Protein AF-A0A354CLE4-F1 (afdb_monomer)

pLDDT: mean 70.64, std 15.59, range [26.8, 90.88]

Solvent-accessible surface area (backbone atoms only — not comparable to full-atom values): 9606 Å² total; per-residue (Å²): 137,81,87,75,82,84,72,70,72,76,79,82,43,63,98,81,67,68,59,44,63,64,36,46,49,26,48,51,53,32,53,55,48,54,56,45,62,81,52,69,60,93,80,69,61,69,66,63,52,53,52,50,47,52,50,32,51,53,50,28,53,53,30,50,62,73,31,68,32,40,37,62,39,43,50,47,79,62,91,90,46,77,45,78,41,56,87,70,55,64,78,79,60,64,47,80,43,100,82,73,52,77,32,25,56,48,63,31,27,44,40,69,66,68,40,37,74,78,45,71,92,51,69,85,38,14,70,28,46,42,67,54,46,51,50,47,30,59,75,70,68,33,49,18,34,31,41,38,46,97,88,45,77,44,80,46,44,40,74,56,60,77,69,107

Foldseek 3Di:
DDDDPDDDPPVQDDPPDDLLVQLLVLVVLLVVLVVVVVVPPPPDDPVVSVVSNVVSVVSNVVSQQAAKKFFCWFWDDDPPDIDTGNPVQPQVPFDADPVRDTARATEIESDVVVVCVVPPPRGPRGIDHLVRQLVVCVVSVGQFYWYDRPNDTDTDGSVRSVVD

Sequence (164 aa):
LFLHELYPYDKFMKEDYVTNPALSQAMVALFQETRKTSKVEAGAPEEAFTRMLKKREEEFVTALKNAEFMVPCVKTENGEEIEISFQYLDVTEQIGSDNGEKVIAIPVFTDGFEMNKCYPGKTEDMLCTFDELVATVVELGASGIIINALGISHYMSVKTLEAL

Mean predicted aligned error: 10.77 Å

Nearest PDB structures (foldseek):
  5l89-assembly3_c  TM=7.021E-01  e=2.453E+00  Rhodospirillum rubrum
  5l8b-assembly1_E  TM=6.940E-01  e=2.453E+00  Rhodospirillum rubrum
  5l8f-assembly1_A  TM=6.714E-01  e=3.822E+00  Rhodospirillum rubrum ATCC 11170
  8q3i-assembly1_H  TM=3.418E-01  e=5.357E-01  Mycolicibacterium smegmatis MC2 155
  8r6p-assembly1_H  TM=3.342E-01  e=7.355E-01  Mycolicibacterium smegmatis MC2 155

Secondary structure (DSSP, 8-state):
--------GGGSS-TT----HHHHHHHHHHHHHHHHHTT--TTS-HHHHHHHHHHHHHHHHHHHHT-EEE-SSEEEEETTEEEEE-TT--TT-PEEPTTS-EE-EEEEESSHHHHHHHSTT--GGGEEEHHHHHHHHHHTT-SEEEEEETTEEEEEEHHHHHT-

Structure (mmCIF, N/CA/C/O backbone):
data_AF-A0A354CLE4-F1
#
_entry.id   AF-A0A354CLE4-F1
#
loop_
_atom_site.group_PDB
_atom_site.id
_atom_site.type_symbol
_atom_site.label_atom_id
_atom_site.label_alt_id
_atom_site.label_comp_id
_atom_site.label_asym_id
_atom_site.label_entity_id
_atom_site.label_seq_id
_atom_site.pdbx_PDB_ins_code
_atom_site.Cartn_x
_atom_site.Cartn_y
_atom_site.Cartn_z
_atom_site.occupancy
_atom_site.B_iso_or_equiv
_atom_site.auth_seq_id
_atom_site.auth_comp_id
_atom_site.auth_asym_id
_atom_site.auth_atom_id
_atom_site.pdbx_PDB_model_num
ATOM 1 N N . LEU A 1 1 ? -11.667 -36.029 10.022 1.00 34.12 1 LEU A N 1
ATOM 2 C CA . LEU A 1 1 ? -11.580 -35.038 11.119 1.00 34.12 1 LEU A CA 1
ATOM 3 C C . LEU A 1 1 ? -10.301 -34.253 10.866 1.00 34.12 1 LEU A C 1
ATOM 5 O O . LEU A 1 1 ? -9.244 -34.841 10.992 1.00 34.12 1 LEU A O 1
ATOM 9 N N . PHE A 1 2 ? -10.299 -33.039 10.332 1.00 26.80 2 PHE A N 1
ATOM 10 C CA . PHE A 1 2 ? -11.210 -31.924 10.563 1.00 26.80 2 PHE A CA 1
ATOM 11 C C . PHE A 1 2 ? -11.984 -31.526 9.305 1.00 26.80 2 PHE A C 1
ATOM 13 O O . PHE A 1 2 ? -11.419 -31.417 8.221 1.00 26.80 2 PHE A O 1
ATOM 20 N N . LEU A 1 3 ? -13.292 -31.343 9.482 1.00 34.88 3 LEU A N 1
ATOM 21 C CA . LEU A 1 3 ? -14.116 -30.570 8.570 1.00 34.88 3 LEU A CA 1
ATOM 22 C C . LEU A 1 3 ? -13.577 -29.138 8.537 1.00 34.88 3 LEU A C 1
ATOM 24 O O . LEU A 1 3 ? -13.414 -28.539 9.594 1.00 34.88 3 LEU A O 1
ATOM 28 N N . HIS A 1 4 ? -13.396 -28.582 7.349 1.00 30.88 4 HIS A N 1
ATOM 29 C CA . HIS A 1 4 ? -13.782 -27.200 7.115 1.00 30.88 4 HIS A CA 1
ATOM 30 C C . HIS A 1 4 ? -14.652 -27.217 5.866 1.00 30.88 4 HIS A C 1
ATOM 32 O O . HIS A 1 4 ? -14.204 -27.577 4.778 1.00 30.88 4 HIS A O 1
ATOM 38 N N . GLU A 1 5 ? -15.935 -26.941 6.067 1.00 33.03 5 GLU A N 1
ATOM 39 C CA . GLU A 1 5 ? -16.870 -26.665 4.988 1.00 33.03 5 GLU A CA 1
ATOM 40 C C . GLU A 1 5 ? -16.299 -25.514 4.155 1.00 33.03 5 GLU A C 1
ATOM 42 O O . GLU A 1 5 ? -15.971 -24.450 4.681 1.00 33.03 5 GLU A O 1
ATOM 47 N N . LEU A 1 6 ? -16.129 -25.753 2.855 1.00 29.72 6 LEU A N 1
ATOM 48 C CA . LEU A 1 6 ? -15.839 -24.695 1.900 1.00 29.72 6 LEU A CA 1
ATOM 49 C C . LEU A 1 6 ? -17.127 -23.898 1.723 1.00 29.72 6 LEU A C 1
ATOM 51 O O . LEU A 1 6 ? -18.072 -24.362 1.085 1.00 29.72 6 LEU A O 1
ATOM 55 N N . TYR A 1 7 ? -17.168 -22.719 2.334 1.00 31.92 7 TYR A N 1
ATOM 56 C CA . TYR A 1 7 ? -18.225 -21.757 2.080 1.00 31.92 7 TYR A CA 1
ATOM 57 C C . TYR A 1 7 ? -17.944 -21.058 0.744 1.00 31.92 7 TYR A C 1
ATOM 59 O O . TYR A 1 7 ? -16.808 -20.638 0.511 1.00 31.92 7 TYR A O 1
ATOM 67 N N . PRO A 1 8 ? -18.947 -20.942 -0.140 1.00 34.56 8 PRO A N 1
ATOM 68 C CA . PRO A 1 8 ? -18.837 -20.130 -1.343 1.00 34.56 8 PRO A CA 1
ATOM 69 C C . PRO A 1 8 ? -18.494 -18.674 -0.966 1.00 34.56 8 PRO A C 1
ATOM 71 O O . PRO A 1 8 ? -19.112 -18.100 -0.063 1.00 34.56 8 PRO A O 1
ATOM 74 N N . TYR A 1 9 ? -17.462 -18.116 -1.612 1.00 40.94 9 TYR A N 1
ATOM 75 C CA . TYR A 1 9 ? -16.884 -16.777 -1.374 1.00 40.94 9 TYR A CA 1
ATOM 76 C C . TYR A 1 9 ? -17.914 -15.630 -1.485 1.00 40.94 9 TYR A C 1
ATOM 78 O O . TYR A 1 9 ? -17.739 -14.560 -0.911 1.00 40.94 9 TYR A O 1
ATOM 86 N N . ASP A 1 10 ? -19.008 -15.897 -2.184 1.00 41.16 10 ASP A N 1
ATOM 87 C CA . ASP A 1 10 ? -20.173 -15.074 -2.512 1.00 41.16 10 ASP A CA 1
ATOM 88 C C . ASP A 1 10 ? -21.084 -14.716 -1.321 1.00 41.16 10 ASP A C 1
ATOM 90 O O . ASP A 1 10 ? -22.015 -13.931 -1.479 1.00 41.16 10 ASP A O 1
ATOM 94 N N . LYS A 1 11 ? -20.830 -15.240 -0.112 1.00 37.81 11 LYS A N 1
ATOM 95 C CA . LYS A 1 11 ? -21.596 -14.868 1.099 1.00 37.81 11 LYS A CA 1
ATOM 96 C C . LYS A 1 11 ? -20.971 -13.766 1.959 1.00 37.81 11 LYS A C 1
ATOM 98 O O . LYS A 1 11 ? -21.646 -13.284 2.862 1.00 37.81 11 LYS A O 1
ATOM 103 N N . PHE A 1 12 ? -19.711 -13.407 1.711 1.00 39.66 12 PHE A N 1
ATOM 104 C CA . PHE A 1 12 ? -18.932 -12.472 2.544 1.00 39.66 12 PHE A CA 1
ATOM 105 C C . PHE A 1 12 ? -18.449 -11.232 1.785 1.00 39.66 12 PHE A C 1
ATOM 107 O O . PHE A 1 12 ? -17.716 -10.419 2.333 1.00 39.66 12 PHE A O 1
ATOM 114 N N . MET A 1 13 ? -18.808 -11.119 0.509 1.00 40.09 13 MET A N 1
ATOM 115 C CA . MET A 1 13 ? -18.433 -10.017 -0.364 1.00 40.09 13 MET A CA 1
ATOM 116 C C . MET A 1 13 ? -19.700 -9.561 -1.082 1.00 40.09 13 MET A C 1
ATOM 118 O O . MET A 1 13 ? -20.460 -10.398 -1.573 1.00 40.09 13 MET A O 1
ATOM 122 N N . LYS A 1 14 ? -19.942 -8.249 -1.157 1.00 45.12 14 LYS A N 1
ATOM 123 C CA . LYS A 1 14 ? -20.908 -7.714 -2.130 1.00 45.12 14 LYS A CA 1
ATOM 124 C C . LYS A 1 14 ? -20.428 -8.106 -3.533 1.00 45.12 14 LYS A C 1
ATOM 126 O O . LYS A 1 14 ? -19.221 -8.177 -3.753 1.00 45.12 14 LYS A O 1
ATOM 131 N N . GLU A 1 15 ? -21.352 -8.352 -4.466 1.00 38.91 15 GLU A N 1
ATOM 132 C CA . GLU A 1 15 ? -21.056 -8.807 -5.845 1.00 38.91 15 GLU A CA 1
ATOM 133 C C . GLU A 1 15 ? -20.062 -7.899 -6.601 1.00 38.91 15 GLU A C 1
ATOM 135 O O . GLU A 1 15 ? -19.454 -8.320 -7.584 1.00 38.91 15 GLU A O 1
ATOM 140 N N . ASP A 1 16 ? -19.844 -6.688 -6.095 1.00 43.78 16 ASP A N 1
ATOM 141 C CA . ASP A 1 16 ? -19.000 -5.655 -6.684 1.00 43.78 16 ASP A CA 1
ATOM 142 C C . ASP A 1 16 ? -17.563 -5.659 -6.123 1.00 43.78 16 ASP A C 1
ATOM 144 O O . ASP A 1 16 ? -16.690 -4.982 -6.667 1.00 43.78 16 ASP A O 1
ATOM 148 N N . TYR A 1 17 ? -17.294 -6.398 -5.036 1.00 42.03 17 TYR A N 1
ATOM 149 C CA . TYR A 1 17 ? -16.005 -6.347 -4.347 1.00 42.03 17 TYR A CA 1
ATOM 150 C C . TYR A 1 17 ? -15.010 -7.332 -4.959 1.00 42.03 17 TYR A C 1
ATOM 152 O O . TYR A 1 17 ? -14.933 -8.518 -4.623 1.00 42.03 17 TYR A O 1
ATOM 160 N N . VAL A 1 18 ? -14.231 -6.807 -5.895 1.00 47.75 18 VAL A N 1
ATOM 161 C CA . VAL A 1 18 ? -13.075 -7.483 -6.465 1.00 47.75 18 VAL A CA 1
ATOM 162 C C . VAL A 1 18 ? -11.918 -7.276 -5.478 1.00 47.75 18 VAL A C 1
ATOM 164 O O . VAL A 1 18 ? -11.699 -6.169 -4.991 1.00 47.75 18 VAL A O 1
ATOM 167 N N . THR A 1 19 ? -11.092 -8.302 -5.239 1.00 53.59 19 THR A N 1
ATOM 168 C CA . THR A 1 19 ? -9.671 -8.051 -4.904 1.00 53.59 19 THR A CA 1
ATOM 169 C C . THR A 1 19 ? -9.116 -7.026 -5.904 1.00 53.59 19 THR A C 1
ATOM 171 O O . THR A 1 19 ? -9.741 -6.829 -6.934 1.00 53.59 19 THR A O 1
ATOM 174 N N . ASN A 1 20 ? -7.997 -6.329 -5.699 1.00 65.75 20 ASN A N 1
ATOM 175 C CA . ASN A 1 20 ? -7.520 -5.437 -6.772 1.00 65.75 20 ASN A CA 1
ATOM 176 C C . ASN A 1 20 ? -6.539 -6.172 -7.712 1.00 65.75 20 ASN A C 1
ATOM 178 O O . ASN A 1 20 ? -5.327 -5.959 -7.597 1.00 65.75 20 ASN A O 1
ATOM 182 N N . PRO A 1 21 ? -6.992 -7.035 -8.661 1.00 68.12 21 PRO A N 1
ATOM 183 C CA . PRO A 1 21 ? -6.089 -7.759 -9.536 1.00 68.12 21 PRO A CA 1
ATOM 184 C C . PRO A 1 21 ? -5.331 -6.794 -10.437 1.00 68.12 21 PRO A C 1
ATOM 186 O O . PRO A 1 21 ? -4.234 -7.137 -10.860 1.00 68.12 21 PRO A O 1
ATOM 189 N N . ALA A 1 22 ? -5.867 -5.600 -10.713 1.00 73.25 22 ALA A N 1
ATOM 190 C CA . ALA A 1 22 ? -5.175 -4.591 -11.500 1.00 73.25 22 ALA A CA 1
ATOM 191 C C . ALA A 1 22 ? -3.931 -4.075 -10.760 1.00 73.25 22 ALA A C 1
ATOM 193 O O . ALA A 1 22 ? -2.846 -4.070 -11.339 1.00 73.25 22 ALA A O 1
ATOM 194 N N . LEU A 1 23 ? -4.049 -3.732 -9.472 1.00 79.81 23 LEU A N 1
ATOM 195 C CA . LEU A 1 23 ? -2.914 -3.324 -8.641 1.00 79.81 23 LEU A CA 1
ATOM 196 C C . LEU A 1 23 ? -1.9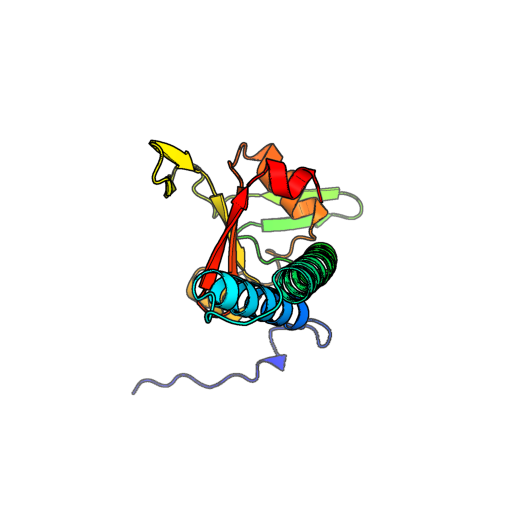15 -4.467 -8.457 1.00 79.81 23 LEU A C 1
ATOM 198 O O . LEU A 1 23 ? -0.721 -4.270 -8.684 1.00 79.81 23 LEU A O 1
ATOM 202 N N . SER A 1 24 ? -2.381 -5.676 -8.128 1.00 75.94 24 SER A N 1
ATOM 203 C CA . SER A 1 24 ? -1.485 -6.831 -7.989 1.00 75.94 24 SER A CA 1
ATOM 204 C C . SER A 1 24 ? -0.738 -7.129 -9.295 1.00 75.94 24 SER A C 1
ATOM 206 O O . SER A 1 24 ? 0.470 -7.366 -9.278 1.00 75.94 24 SER A O 1
ATOM 208 N N . GLN A 1 25 ? -1.417 -7.076 -10.447 1.00 81.25 25 GLN A N 1
ATOM 209 C CA . GLN A 1 25 ? -0.787 -7.268 -11.757 1.00 81.25 25 GLN A CA 1
ATOM 210 C C . GLN A 1 25 ? 0.210 -6.156 -12.081 1.00 81.25 25 GLN A C 1
ATOM 212 O O . GLN A 1 25 ? 1.300 -6.457 -12.570 1.00 81.25 25 GLN A O 1
ATOM 217 N N . ALA A 1 26 ? -0.121 -4.896 -11.791 1.00 85.12 26 ALA A N 1
ATOM 218 C CA . ALA A 1 26 ? 0.774 -3.768 -12.027 1.00 85.12 26 ALA A CA 1
ATOM 219 C C . ALA A 1 26 ? 2.037 -3.852 -11.153 1.00 85.12 26 ALA A C 1
ATOM 221 O O . ALA A 1 26 ? 3.143 -3.663 -11.660 1.00 85.12 26 ALA A O 1
ATOM 222 N N . MET A 1 27 ? 1.902 -4.245 -9.880 1.00 82.25 27 MET A N 1
ATOM 223 C CA . MET A 1 27 ? 3.034 -4.517 -8.984 1.00 82.25 27 MET A CA 1
ATOM 224 C C . MET A 1 27 ? 3.925 -5.639 -9.514 1.00 82.25 27 MET A C 1
ATOM 226 O O . MET A 1 27 ? 5.142 -5.480 -9.613 1.00 82.25 27 MET A O 1
ATOM 230 N N . VAL A 1 28 ? 3.331 -6.775 -9.895 1.00 82.06 28 VAL A N 1
ATOM 231 C CA . VAL A 1 28 ? 4.081 -7.909 -10.451 1.00 82.06 28 VAL A CA 1
ATOM 232 C C . VAL A 1 28 ? 4.800 -7.503 -11.737 1.00 82.06 28 VAL A C 1
ATOM 234 O O . VAL A 1 28 ? 5.973 -7.839 -11.902 1.00 82.06 28 VAL A O 1
ATOM 237 N N . ALA A 1 29 ? 4.140 -6.758 -12.627 1.00 84.88 29 ALA A N 1
ATOM 238 C CA . ALA A 1 29 ? 4.729 -6.282 -13.874 1.00 84.88 29 ALA A CA 1
ATOM 239 C C . ALA A 1 29 ? 5.912 -5.335 -13.625 1.00 84.88 29 ALA A C 1
ATOM 241 O O . ALA A 1 29 ? 6.964 -5.509 -14.242 1.00 84.88 29 ALA A O 1
ATOM 242 N N . LEU A 1 30 ? 5.769 -4.387 -12.693 1.00 85.00 30 LEU A N 1
ATOM 243 C CA . LEU A 1 30 ? 6.842 -3.483 -12.292 1.00 85.00 30 LEU A CA 1
ATOM 244 C C . LEU A 1 30 ? 8.033 -4.264 -11.725 1.00 85.00 30 LEU A C 1
ATOM 246 O O . LEU A 1 30 ? 9.145 -4.126 -12.225 1.00 85.00 30 LEU A O 1
ATOM 250 N N . PHE A 1 31 ? 7.809 -5.163 -10.761 1.00 82.56 31 PHE A N 1
ATOM 251 C CA . PHE A 1 31 ? 8.891 -5.940 -10.145 1.00 82.56 31 PHE A CA 1
ATOM 252 C C . PHE A 1 31 ? 9.590 -6.878 -11.125 1.00 82.56 31 PHE A C 1
ATOM 254 O O . PHE A 1 31 ? 10.807 -7.059 -11.047 1.00 82.56 31 PHE A O 1
ATOM 261 N N . GLN A 1 32 ? 8.849 -7.488 -12.050 1.00 82.25 32 GLN A N 1
ATOM 262 C CA . GLN A 1 32 ? 9.446 -8.283 -13.118 1.00 82.25 32 GLN A CA 1
ATOM 263 C C . GLN A 1 32 ? 10.336 -7.425 -14.017 1.00 82.25 32 GLN A C 1
ATOM 265 O O . GLN A 1 32 ? 11.427 -7.871 -14.368 1.00 82.25 32 GLN A O 1
ATOM 270 N N . GLU A 1 33 ? 9.912 -6.208 -14.361 1.00 82.25 33 GLU A N 1
ATOM 271 C CA . GLU A 1 33 ? 10.703 -5.300 -15.189 1.00 82.25 33 GLU A CA 1
ATOM 272 C C . GLU A 1 33 ? 11.948 -4.792 -14.445 1.00 82.25 33 GLU A C 1
ATOM 274 O O . GLU A 1 33 ? 13.050 -4.885 -14.979 1.00 82.25 33 GLU A O 1
ATOM 279 N N . THR A 1 34 ? 11.835 -4.399 -13.172 1.00 78.25 34 THR A N 1
ATOM 280 C CA . THR A 1 34 ? 12.986 -4.011 -12.331 1.00 78.25 34 THR A CA 1
ATOM 281 C C . THR A 1 34 ? 14.006 -5.148 -12.171 1.00 78.25 34 THR A C 1
ATOM 283 O O . THR A 1 34 ? 15.218 -4.930 -12.177 1.00 78.25 34 THR A O 1
ATOM 286 N N . ARG A 1 35 ? 13.547 -6.404 -12.068 1.00 74.50 35 ARG A N 1
ATOM 287 C CA . ARG A 1 35 ? 14.438 -7.581 -12.012 1.00 74.50 35 ARG A CA 1
ATOM 288 C C . ARG A 1 35 ? 15.185 -7.833 -13.322 1.00 74.50 35 ARG A C 1
ATOM 290 O O . ARG A 1 35 ? 16.240 -8.463 -13.295 1.00 74.50 35 ARG A O 1
ATOM 297 N N . LYS A 1 36 ? 14.663 -7.370 -14.460 1.00 73.69 36 LYS A N 1
ATOM 298 C CA . LYS A 1 36 ? 15.410 -7.383 -15.724 1.00 73.69 36 LYS A CA 1
ATOM 299 C C . LYS A 1 36 ? 16.499 -6.308 -15.721 1.00 73.69 36 LYS A C 1
ATOM 301 O O . LYS A 1 36 ? 17.568 -6.565 -16.254 1.00 73.69 36 LYS A O 1
ATOM 306 N N . THR A 1 37 ? 16.298 -5.168 -15.048 1.00 57.50 37 THR A N 1
ATOM 307 C CA . THR A 1 37 ? 17.348 -4.141 -14.869 1.00 57.50 37 THR A CA 1
ATOM 308 C C . THR A 1 37 ? 18.542 -4.665 -14.085 1.00 57.50 37 THR A C 1
ATOM 310 O O . THR A 1 37 ? 19.680 -4.398 -14.446 1.00 57.50 37 THR A O 1
ATOM 313 N N . SER A 1 38 ? 18.306 -5.426 -13.010 1.00 54.25 38 SER A N 1
ATOM 314 C CA . SER A 1 38 ? 19.395 -5.990 -12.196 1.00 54.25 38 SER A CA 1
ATOM 315 C C . SER A 1 38 ? 20.152 -7.120 -12.902 1.00 54.25 38 SER A C 1
ATOM 317 O O . SER A 1 38 ? 21.247 -7.493 -12.482 1.00 54.25 38 SER A O 1
ATOM 319 N N . LYS A 1 39 ? 19.593 -7.628 -14.005 1.00 53.94 39 LYS A N 1
ATOM 320 C CA . LYS A 1 39 ? 20.212 -8.559 -14.943 1.00 53.94 39 LYS A CA 1
ATOM 321 C C . LYS A 1 39 ? 20.332 -7.899 -16.311 1.00 53.94 39 LYS A C 1
ATOM 323 O O . LYS A 1 39 ? 19.734 -8.403 -17.257 1.00 53.94 39 LYS A O 1
ATOM 328 N N . VAL A 1 40 ? 21.069 -6.790 -16.426 1.00 54.88 40 VAL A N 1
ATOM 329 C CA . VAL A 1 40 ? 21.435 -6.260 -17.749 1.00 54.88 40 VAL A CA 1
ATOM 330 C C . VAL A 1 40 ? 22.110 -7.389 -18.530 1.00 54.88 40 VAL A C 1
ATOM 332 O O . VAL A 1 40 ? 23.295 -7.675 -18.365 1.00 54.88 40 VAL A O 1
ATOM 335 N N . GLU A 1 41 ? 21.324 -8.081 -19.350 1.00 53.22 41 GLU A N 1
ATOM 336 C CA . GLU A 1 41 ? 21.815 -8.937 -20.406 1.00 53.22 41 GLU A CA 1
ATOM 337 C C . GLU A 1 41 ? 22.562 -7.993 -21.334 1.00 53.22 41 GLU A C 1
ATOM 339 O O . GLU A 1 41 ? 21.982 -7.056 -21.889 1.00 53.22 41 GLU A O 1
ATOM 344 N N . ALA A 1 42 ? 23.877 -8.179 -21.402 1.00 48.91 42 ALA A N 1
ATOM 345 C CA . ALA A 1 42 ? 24.780 -7.388 -22.215 1.00 48.91 42 ALA A CA 1
ATOM 346 C C . ALA A 1 42 ? 24.274 -7.347 -23.672 1.00 48.91 42 ALA A C 1
ATOM 348 O O . ALA A 1 42 ? 24.541 -8.265 -24.443 1.00 48.91 42 ALA A O 1
ATOM 349 N N . GLY A 1 43 ? 23.505 -6.314 -24.043 1.00 56.38 43 GLY A N 1
ATOM 350 C CA . GLY A 1 43 ? 22.988 -6.153 -25.406 1.00 56.38 43 GLY A CA 1
ATOM 351 C C . GLY A 1 43 ? 21.618 -5.487 -25.587 1.00 56.38 43 GLY A C 1
ATOM 352 O O . GLY A 1 43 ? 21.300 -5.137 -26.722 1.00 56.38 43 GLY A O 1
ATOM 353 N N . ALA A 1 44 ? 20.801 -5.276 -24.547 1.00 57.34 44 ALA A N 1
ATOM 354 C CA . ALA A 1 44 ? 19.540 -4.536 -24.705 1.00 57.34 44 ALA A CA 1
ATOM 355 C C . ALA A 1 44 ? 19.780 -3.007 -24.786 1.00 57.34 44 ALA A C 1
ATOM 357 O O . ALA A 1 44 ? 20.577 -2.491 -24.001 1.00 57.34 44 ALA A O 1
ATOM 358 N N . PRO A 1 45 ? 19.101 -2.252 -25.680 1.00 64.06 45 PRO A N 1
ATOM 359 C CA . PRO A 1 45 ? 19.215 -0.794 -25.716 1.00 64.06 45 PRO A CA 1
ATOM 360 C C . PRO A 1 45 ? 18.688 -0.181 -24.413 1.00 64.06 45 PRO A C 1
ATOM 362 O O . PRO A 1 45 ? 17.496 -0.282 -24.111 1.00 64.06 45 PRO A O 1
ATOM 365 N N . GLU A 1 46 ? 19.573 0.471 -23.661 1.00 66.12 46 GLU A N 1
ATOM 366 C CA . GLU A 1 46 ? 19.312 1.100 -22.356 1.00 66.12 46 GLU A CA 1
ATOM 367 C C . GLU A 1 46 ? 18.077 2.027 -22.373 1.00 66.12 46 GLU A C 1
ATOM 369 O O . GLU A 1 46 ? 17.281 2.058 -21.431 1.00 66.12 46 GLU A O 1
ATOM 374 N N . GLU A 1 47 ? 17.839 2.704 -23.499 1.00 69.75 47 GLU A N 1
ATOM 375 C CA . GLU A 1 47 ? 16.690 3.592 -23.715 1.00 69.75 47 GLU A CA 1
ATOM 376 C C . GLU A 1 47 ? 15.344 2.853 -23.795 1.00 69.75 47 GLU A C 1
ATOM 378 O O . GLU A 1 47 ? 14.340 3.316 -23.248 1.00 69.75 47 GLU A O 1
ATOM 383 N N . ALA A 1 48 ? 15.299 1.693 -24.460 1.00 68.88 48 ALA A N 1
ATOM 384 C CA . ALA A 1 48 ? 14.071 0.908 -24.597 1.00 68.88 48 ALA A CA 1
ATOM 385 C C . ALA A 1 48 ? 13.651 0.306 -23.251 1.00 68.88 48 ALA A C 1
ATOM 387 O O . ALA A 1 48 ? 12.462 0.274 -22.924 1.00 68.88 48 ALA A O 1
ATOM 388 N N . PHE A 1 49 ? 14.640 -0.111 -22.459 1.00 68.00 49 PHE A N 1
ATOM 389 C CA . PHE A 1 49 ? 14.442 -0.616 -21.110 1.00 68.00 49 PHE A CA 1
ATOM 390 C C . PHE A 1 49 ? 13.925 0.482 -20.166 1.00 68.00 49 PHE A C 1
ATOM 392 O O . PHE A 1 49 ? 12.883 0.320 -19.531 1.00 68.00 49 PHE A O 1
ATOM 399 N N . THR A 1 50 ? 14.594 1.638 -20.144 1.00 76.69 50 THR A N 1
ATOM 400 C CA . THR A 1 50 ? 14.207 2.791 -19.312 1.00 76.69 50 THR A CA 1
ATOM 401 C C . THR A 1 50 ? 12.789 3.265 -19.634 1.00 76.69 50 THR A C 1
ATOM 403 O O . THR A 1 50 ? 11.993 3.550 -18.740 1.00 76.69 50 THR A O 1
ATOM 406 N N . ARG A 1 51 ? 12.427 3.286 -20.923 1.00 81.06 51 ARG A N 1
ATOM 407 C CA . ARG A 1 51 ? 11.069 3.621 -21.361 1.00 81.06 51 ARG A CA 1
ATOM 408 C C . ARG A 1 51 ? 10.029 2.612 -20.870 1.00 81.06 51 ARG A C 1
ATOM 410 O O . ARG A 1 51 ? 8.931 3.018 -20.495 1.00 81.06 51 ARG A O 1
ATOM 417 N N . MET A 1 52 ? 10.345 1.317 -20.899 1.00 82.56 52 MET A N 1
ATOM 418 C CA . MET A 1 52 ? 9.434 0.280 -20.413 1.00 82.56 52 MET A CA 1
ATOM 419 C C . MET A 1 52 ? 9.245 0.381 -18.900 1.00 82.56 52 MET A C 1
ATOM 421 O O . MET A 1 52 ? 8.108 0.330 -18.442 1.00 82.56 52 MET A O 1
ATOM 425 N N . LEU A 1 53 ? 10.327 0.584 -18.144 1.00 83.06 53 LEU A N 1
ATOM 426 C CA . LEU A 1 53 ? 10.262 0.753 -16.694 1.00 83.06 53 LEU A CA 1
ATOM 427 C C . LEU A 1 53 ? 9.367 1.938 -16.318 1.00 83.06 53 LEU A C 1
ATOM 429 O O . LEU A 1 53 ? 8.411 1.754 -15.572 1.00 83.06 53 LEU A O 1
ATOM 433 N N . LYS A 1 54 ? 9.586 3.106 -16.936 1.00 85.31 54 LYS A N 1
ATOM 434 C CA . LYS A 1 54 ? 8.747 4.293 -16.719 1.00 85.31 54 LYS A CA 1
ATOM 435 C C . LYS A 1 54 ? 7.268 4.025 -17.013 1.00 85.31 54 LYS A C 1
ATOM 437 O O . LYS A 1 54 ? 6.397 4.420 -16.249 1.00 85.31 54 LYS A O 1
ATOM 442 N N . LYS A 1 55 ? 6.973 3.303 -18.099 1.00 88.50 55 LYS A N 1
ATOM 443 C CA . LYS A 1 55 ? 5.597 2.904 -18.418 1.00 88.50 55 LYS A CA 1
ATOM 444 C C . LYS A 1 55 ? 4.993 2.017 -17.318 1.00 88.50 55 LYS A C 1
ATOM 446 O O . LYS A 1 55 ? 3.830 2.195 -16.974 1.00 88.50 55 LYS A O 1
ATOM 451 N N . ARG A 1 56 ? 5.757 1.065 -16.768 1.00 87.19 56 ARG A N 1
ATOM 452 C CA . ARG A 1 56 ? 5.288 0.206 -15.665 1.00 87.19 56 ARG A CA 1
ATOM 453 C C . ARG A 1 56 ? 5.080 0.981 -14.371 1.00 87.19 56 ARG A C 1
ATOM 455 O O . ARG A 1 56 ? 4.135 0.679 -13.654 1.00 87.19 56 ARG A O 1
ATOM 462 N N . GLU A 1 57 ? 5.913 1.980 -14.095 1.00 87.06 57 GLU A N 1
ATOM 463 C CA . GLU A 1 57 ? 5.727 2.890 -12.960 1.00 87.06 57 GLU A CA 1
ATOM 464 C C . GLU A 1 57 ? 4.427 3.694 -13.104 1.00 87.06 57 GLU A C 1
ATOM 466 O O . GLU A 1 57 ? 3.631 3.733 -12.172 1.00 87.06 57 GLU A O 1
ATOM 471 N N . GLU A 1 58 ? 4.157 4.263 -14.282 1.00 88.75 58 GLU A N 1
ATOM 472 C CA . GLU A 1 58 ? 2.918 5.007 -14.562 1.00 88.75 58 GLU A CA 1
ATOM 473 C C . GLU A 1 58 ? 1.660 4.122 -14.439 1.00 88.75 58 GLU A C 1
ATOM 475 O O . GLU A 1 58 ? 0.658 4.529 -13.840 1.00 88.75 58 GLU A O 1
ATOM 480 N N . GLU A 1 59 ? 1.710 2.892 -14.964 1.00 89.12 59 GLU A N 1
ATOM 481 C CA . GLU A 1 59 ? 0.639 1.894 -14.818 1.00 89.12 59 GLU A CA 1
ATOM 482 C C . GLU A 1 59 ? 0.417 1.509 -13.347 1.00 89.12 59 GLU A C 1
ATOM 484 O O . GLU A 1 59 ? -0.727 1.433 -12.897 1.00 89.12 59 GLU A O 1
ATOM 489 N N . PHE A 1 60 ? 1.497 1.312 -12.585 1.00 88.00 60 PHE A N 1
ATOM 490 C CA . PHE A 1 60 ? 1.431 1.008 -11.158 1.00 88.00 60 PHE A CA 1
ATOM 491 C C . PHE A 1 60 ? 0.820 2.155 -10.354 1.00 88.00 60 PHE A C 1
ATOM 493 O O . PHE A 1 60 ? -0.115 1.917 -9.595 1.00 88.00 60 PHE A O 1
ATOM 500 N N . VAL A 1 61 ? 1.274 3.393 -10.561 1.00 87.50 61 VAL A N 1
ATOM 501 C CA . VAL A 1 61 ? 0.724 4.576 -9.880 1.00 87.50 61 VAL A CA 1
ATOM 502 C C . VAL A 1 61 ? -0.766 4.734 -10.177 1.00 87.50 61 VAL A C 1
ATOM 504 O O . VAL A 1 61 ? -1.558 4.992 -9.274 1.00 87.50 61 VAL A O 1
ATOM 507 N N . THR A 1 62 ? -1.166 4.534 -11.433 1.00 87.31 62 THR A N 1
ATOM 508 C CA . THR A 1 62 ? -2.577 4.612 -11.831 1.00 87.31 62 THR A CA 1
ATOM 509 C C . THR A 1 62 ? -3.408 3.538 -11.130 1.00 87.31 62 THR A C 1
ATOM 511 O O . THR A 1 62 ? -4.495 3.824 -10.636 1.00 87.31 62 THR A O 1
ATOM 514 N N . ALA A 1 63 ? -2.907 2.303 -11.059 1.00 86.00 63 ALA A N 1
ATOM 515 C CA . ALA A 1 63 ? -3.600 1.220 -10.372 1.00 86.00 63 ALA A CA 1
ATOM 516 C C . ALA A 1 63 ? -3.667 1.443 -8.852 1.00 86.00 63 ALA A C 1
ATOM 518 O O . ALA A 1 63 ? -4.680 1.113 -8.245 1.00 86.00 63 ALA A O 1
ATOM 519 N N . LEU A 1 64 ? -2.618 2.024 -8.259 1.00 86.19 64 LEU A N 1
ATOM 520 C CA . LEU A 1 64 ? -2.530 2.323 -6.830 1.00 86.19 64 LEU A CA 1
ATOM 521 C C . LEU A 1 64 ? -3.563 3.373 -6.408 1.00 86.19 64 LEU A C 1
ATOM 523 O O . LEU A 1 64 ? -4.278 3.164 -5.438 1.00 86.19 64 LEU A O 1
ATOM 527 N N . LYS A 1 65 ? -3.684 4.471 -7.160 1.00 83.50 65 LYS A N 1
ATOM 528 C CA . LYS A 1 65 ? -4.642 5.547 -6.856 1.00 83.50 65 LYS A CA 1
ATOM 529 C C . LYS A 1 65 ? -6.102 5.124 -6.988 1.00 83.50 65 LYS A C 1
ATOM 531 O O . LYS A 1 65 ? -6.958 5.643 -6.288 1.00 83.50 65 LYS A O 1
ATOM 536 N N . ASN A 1 66 ? -6.377 4.189 -7.893 1.00 83.25 66 ASN A N 1
ATOM 537 C CA . ASN A 1 66 ? -7.721 3.660 -8.120 1.00 83.25 66 ASN A CA 1
ATOM 538 C C . ASN A 1 66 ? -8.037 2.448 -7.232 1.00 83.25 66 ASN A C 1
ATOM 540 O O . ASN A 1 66 ? -9.059 1.796 -7.437 1.00 83.25 66 ASN A O 1
ATOM 544 N N . ALA A 1 67 ? -7.139 2.088 -6.313 1.00 79.75 67 ALA A N 1
ATOM 545 C CA . ALA A 1 67 ? -7.316 0.941 -5.447 1.00 79.75 67 ALA A CA 1
ATOM 546 C C . ALA A 1 67 ? -8.107 1.284 -4.189 1.00 79.75 67 ALA A C 1
ATOM 548 O O . ALA A 1 67 ? -7.960 2.357 -3.604 1.00 79.75 67 ALA A O 1
ATOM 549 N N . GLU A 1 68 ? -8.857 0.289 -3.736 1.00 78.81 68 GLU A N 1
ATOM 550 C CA . GLU A 1 68 ? -9.260 0.173 -2.346 1.00 78.81 68 GLU A CA 1
ATOM 551 C C . GLU A 1 68 ? -8.252 -0.725 -1.625 1.00 78.81 68 GLU A C 1
ATOM 553 O O . GLU A 1 68 ? -7.744 -1.713 -2.170 1.00 78.81 68 GLU A O 1
ATOM 558 N N . PHE A 1 69 ? -7.937 -0.342 -0.399 1.00 79.81 69 PHE A N 1
ATOM 559 C CA . PHE A 1 69 ? -6.923 -0.947 0.438 1.00 79.81 69 PHE A CA 1
ATOM 560 C C . PHE A 1 69 ? -7.562 -1.497 1.692 1.00 79.81 69 PHE A C 1
ATOM 562 O O . PHE A 1 69 ? -8.375 -0.840 2.330 1.00 79.81 69 PHE A O 1
ATOM 569 N N . MET A 1 70 ? -7.139 -2.689 2.080 1.00 80.06 70 MET A N 1
ATOM 570 C CA . MET A 1 70 ? -7.516 -3.270 3.353 1.00 80.06 70 MET A CA 1
ATOM 571 C C . MET A 1 70 ? -6.453 -2.919 4.389 1.00 80.06 70 MET A C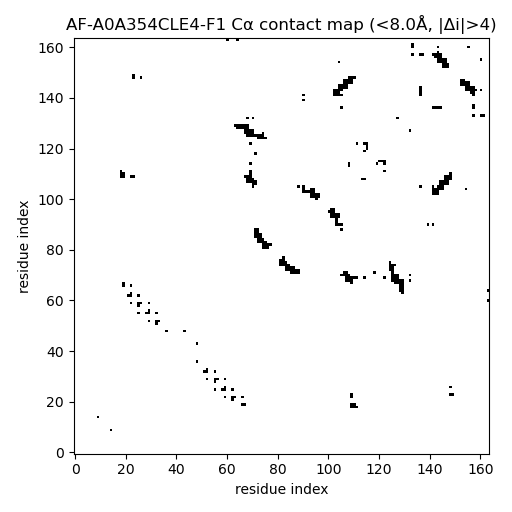 1
ATOM 573 O O . MET A 1 70 ? -5.331 -3.433 4.344 1.00 80.06 70 MET A O 1
ATOM 577 N N . VAL A 1 71 ? -6.806 -2.013 5.292 1.00 80.44 71 VAL A N 1
ATOM 578 C CA . VAL A 1 71 ? -5.964 -1.549 6.394 1.00 80.44 71 VAL A CA 1
ATOM 579 C C . VAL A 1 71 ? -6.529 -2.130 7.687 1.00 80.44 71 VAL A C 1
ATOM 581 O O . VAL A 1 71 ? -7.738 -2.058 7.884 1.00 80.44 71 VAL A O 1
ATOM 584 N N . PRO A 1 72 ? -5.710 -2.697 8.591 1.00 77.31 72 PRO A N 1
ATOM 585 C CA . PRO A 1 72 ? -6.177 -3.198 9.886 1.00 77.31 72 PRO A CA 1
ATOM 586 C C . PRO A 1 72 ? -6.672 -2.087 10.828 1.00 77.31 72 PRO A C 1
ATOM 588 O O . PRO A 1 72 ? -6.050 -1.754 11.834 1.00 77.31 72 PRO A O 1
ATOM 591 N N . CYS A 1 73 ? -7.822 -1.509 10.520 1.00 77.31 73 CYS A N 1
ATOM 592 C CA . CYS A 1 73 ? -8.493 -0.464 11.277 1.00 77.31 73 CYS A CA 1
ATOM 593 C C . CYS A 1 73 ? -9.975 -0.811 11.467 1.00 77.31 73 CYS A C 1
ATOM 595 O O . CYS A 1 73 ? -10.453 -1.856 11.043 1.00 77.31 73 CYS A O 1
ATOM 597 N N . VAL A 1 74 ? -10.711 0.050 12.155 1.00 79.00 74 VAL A N 1
ATOM 598 C CA . VAL A 1 74 ? -12.171 0.061 12.114 1.00 79.00 74 VAL A CA 1
ATOM 599 C C . VAL A 1 74 ? -12.588 1.379 11.514 1.00 79.00 74 VAL A C 1
ATOM 601 O O . VAL A 1 74 ? -12.331 2.425 12.103 1.00 79.00 74 VAL A O 1
ATOM 604 N N . LYS A 1 75 ? -13.218 1.310 10.349 1.00 76.94 75 LYS A N 1
ATOM 605 C CA . LYS A 1 75 ? -13.836 2.440 9.680 1.00 76.94 75 LYS A CA 1
ATOM 606 C C . LYS A 1 75 ? -15.324 2.448 10.002 1.00 76.94 75 LYS A C 1
ATOM 608 O O . LYS A 1 75 ? -16.019 1.464 9.770 1.00 76.94 75 LYS A O 1
ATOM 613 N N . THR A 1 76 ? -15.806 3.561 10.542 1.00 77.81 76 THR A N 1
ATOM 614 C CA . THR A 1 76 ? -17.230 3.795 10.790 1.00 77.81 76 THR A CA 1
ATOM 615 C C . THR A 1 76 ? -17.682 4.981 9.952 1.00 77.81 76 THR A C 1
ATOM 617 O O . THR A 1 76 ? -17.109 6.064 10.049 1.00 77.81 76 THR A O 1
ATOM 620 N N . GLU A 1 77 ? -18.709 4.779 9.132 1.00 74.44 77 GLU A N 1
ATOM 621 C CA . GLU A 1 77 ? -19.300 5.827 8.298 1.00 74.44 77 GLU A CA 1
ATOM 622 C C . GLU A 1 77 ? -20.638 6.267 8.908 1.00 74.44 77 GLU A C 1
ATOM 624 O O . GLU A 1 77 ? -21.614 5.516 8.920 1.00 74.44 77 GLU A O 1
ATOM 629 N N . ASN A 1 78 ? -20.687 7.496 9.424 1.00 74.00 78 ASN A N 1
ATOM 630 C CA . ASN A 1 78 ? -21.862 8.091 10.059 1.00 74.00 78 ASN A CA 1
ATOM 631 C C . ASN A 1 78 ? -22.380 9.267 9.217 1.00 74.00 78 ASN A C 1
ATOM 633 O O . ASN A 1 78 ? -22.234 10.436 9.572 1.00 74.00 78 ASN A O 1
ATOM 637 N N . GLY A 1 79 ? -23.010 8.964 8.080 1.00 75.81 79 GLY A N 1
ATOM 638 C CA . GLY A 1 79 ? -23.563 9.984 7.184 1.00 75.81 79 GLY A CA 1
ATOM 639 C C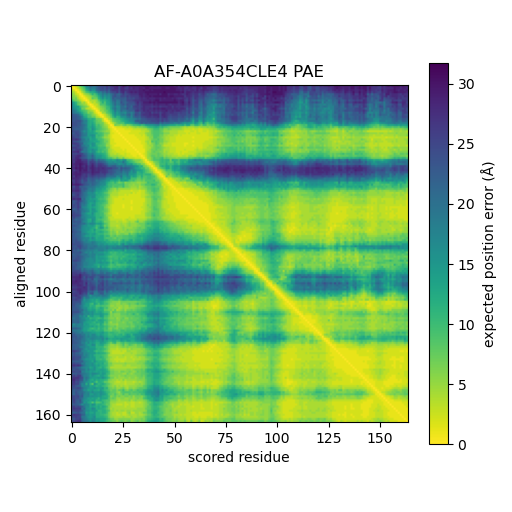 . GLY A 1 79 ? -22.477 10.726 6.402 1.00 75.81 79 GLY A C 1
ATOM 640 O O . GLY A 1 79 ? -22.058 10.240 5.358 1.00 75.81 79 GLY A O 1
ATOM 641 N N . GLU A 1 80 ? -22.057 11.902 6.882 1.00 71.69 80 GLU A N 1
ATOM 642 C CA . GLU A 1 80 ? -20.985 12.713 6.267 1.00 71.69 80 GLU A CA 1
ATOM 643 C C . GLU A 1 80 ? -19.626 12.549 6.972 1.00 71.69 80 GLU A C 1
ATOM 645 O O . GLU A 1 80 ? -18.607 12.995 6.450 1.00 71.69 80 GLU A O 1
ATOM 650 N N . GLU A 1 81 ? -19.595 11.911 8.145 1.00 71.00 81 GLU A N 1
ATOM 651 C CA . GLU A 1 81 ? -18.375 11.726 8.932 1.00 71.00 81 GLU A CA 1
ATOM 652 C C . GLU A 1 81 ? -17.825 10.308 8.759 1.00 71.00 81 GLU A C 1
ATOM 654 O O . GLU A 1 81 ? -18.543 9.317 8.923 1.00 71.00 81 GLU A O 1
ATOM 659 N N . ILE A 1 82 ? -16.533 10.225 8.445 1.00 75.25 82 ILE A N 1
ATOM 660 C CA . ILE A 1 82 ? -15.767 8.981 8.406 1.00 75.25 82 ILE A CA 1
ATOM 661 C C . ILE A 1 82 ? -14.828 8.991 9.607 1.00 75.25 82 ILE A C 1
ATOM 663 O O . ILE A 1 82 ? -13.973 9.867 9.722 1.00 75.25 82 ILE A O 1
ATOM 667 N N . GLU A 1 83 ? -14.985 8.013 10.493 1.00 76.69 83 GLU A N 1
ATOM 668 C CA . GLU A 1 83 ? -14.107 7.814 11.643 1.00 76.69 83 GLU A CA 1
ATOM 669 C C . GLU A 1 83 ? -13.271 6.551 11.428 1.00 76.69 83 GLU A C 1
ATOM 671 O O . GLU A 1 83 ? -13.818 5.475 11.177 1.00 76.69 83 GLU A O 1
ATOM 676 N N . ILE A 1 84 ? -11.945 6.675 11.530 1.00 78.50 84 ILE A N 1
ATOM 677 C CA . ILE A 1 84 ? -11.015 5.550 11.397 1.00 78.50 84 ILE A CA 1
ATOM 678 C C . ILE A 1 84 ? -10.300 5.336 12.731 1.00 78.50 84 ILE A C 1
ATOM 680 O O . ILE A 1 84 ? -9.620 6.216 13.248 1.00 78.50 84 ILE A O 1
ATOM 684 N N . SER A 1 85 ? -10.447 4.136 13.290 1.0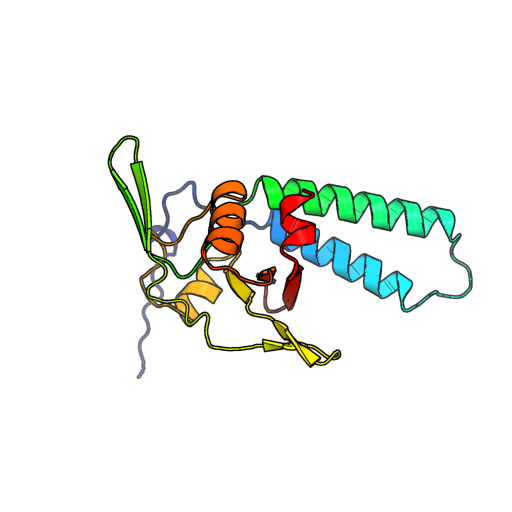0 80.12 85 SER A N 1
ATOM 685 C CA . SER A 1 85 ? -9.816 3.719 14.540 1.00 80.12 85 SER A CA 1
ATOM 686 C C . SER A 1 85 ? -8.763 2.643 14.292 1.00 80.12 85 SER A C 1
ATOM 688 O O . SER A 1 85 ? -9.049 1.572 13.760 1.00 80.12 85 SER A O 1
ATOM 690 N N . PHE A 1 86 ? -7.531 2.886 14.731 1.00 75.94 86 PHE A N 1
ATOM 691 C CA . PHE A 1 86 ? -6.371 2.033 14.442 1.00 75.94 86 PHE A CA 1
ATOM 692 C C . PHE A 1 86 ? -6.085 0.987 15.521 1.00 75.94 86 PHE A C 1
ATOM 694 O O . PHE A 1 86 ? -4.940 0.633 15.780 1.00 75.94 86 PHE A O 1
ATOM 701 N N . GLN A 1 87 ? -7.130 0.462 16.158 1.00 76.00 87 GLN A N 1
ATOM 702 C CA . GLN A 1 87 ? -7.013 -0.439 17.310 1.00 76.00 87 GLN A CA 1
ATOM 703 C C . GLN A 1 87 ? -6.283 -1.769 17.042 1.00 76.00 87 GLN A C 1
ATOM 705 O O . GLN A 1 87 ? -5.947 -2.476 17.990 1.00 76.00 87 GLN A O 1
ATOM 710 N N . TYR A 1 88 ? -6.049 -2.125 15.774 1.00 71.06 88 TYR A N 1
ATOM 711 C CA . TYR A 1 88 ? -5.314 -3.333 15.384 1.00 71.06 88 TYR A CA 1
ATOM 712 C C . TYR A 1 88 ? -3.889 -3.055 14.890 1.00 71.06 88 TYR A C 1
ATOM 714 O O . TYR A 1 88 ? -3.165 -4.004 14.582 1.00 71.06 88 TYR A O 1
ATOM 722 N N . LEU A 1 89 ? -3.491 -1.782 14.808 1.00 71.56 89 LEU A N 1
ATOM 723 C CA . LEU A 1 89 ? -2.146 -1.373 14.430 1.00 71.56 89 LEU A CA 1
ATOM 724 C C . LEU A 1 89 ? -1.334 -1.067 15.681 1.00 71.56 89 LEU A C 1
ATOM 726 O O . LEU A 1 89 ? -1.590 -0.092 16.386 1.00 71.56 89 LEU A O 1
ATOM 730 N N . ASP A 1 90 ? -0.303 -1.869 15.920 1.00 64.88 90 ASP A N 1
ATOM 731 C CA . ASP A 1 90 ? 0.741 -1.494 16.861 1.00 64.88 90 ASP A CA 1
ATOM 732 C C . ASP A 1 90 ? 1.802 -0.664 16.129 1.00 64.88 90 ASP A C 1
ATOM 734 O O . ASP A 1 90 ? 2.774 -1.180 15.584 1.00 64.88 90 ASP A O 1
ATOM 738 N N . VAL A 1 91 ? 1.622 0.658 16.119 1.00 60.78 91 VAL A N 1
ATOM 739 C CA . VAL A 1 91 ? 2.594 1.606 15.542 1.00 60.78 91 VAL A CA 1
ATOM 740 C C . VAL A 1 91 ? 3.896 1.705 16.352 1.00 60.78 91 VAL A C 1
ATOM 742 O O . VAL A 1 91 ? 4.789 2.478 16.005 1.00 60.78 91 VAL A O 1
ATOM 745 N N . THR A 1 92 ? 4.038 0.928 17.432 1.00 56.78 92 THR A N 1
ATOM 746 C CA . THR A 1 92 ? 5.299 0.780 18.164 1.00 56.78 92 THR A CA 1
ATOM 747 C C . THR A 1 92 ? 6.145 -0.393 17.661 1.00 56.78 92 THR A C 1
ATOM 749 O O . THR A 1 92 ? 7.364 -0.384 17.895 1.00 56.78 92 THR A O 1
ATOM 752 N N . GLU A 1 93 ? 5.548 -1.344 16.921 1.00 52.06 93 GLU A N 1
ATOM 753 C CA . GLU A 1 93 ? 6.274 -2.406 16.220 1.00 52.06 93 GLU A CA 1
ATOM 754 C C . GLU A 1 93 ? 7.076 -1.806 15.059 1.00 52.06 93 GLU A C 1
ATOM 756 O O . GLU A 1 93 ? 6.571 -1.384 14.020 1.00 52.06 93 GLU A O 1
ATOM 761 N N . GLN A 1 94 ? 8.383 -1.724 15.288 1.00 54.41 94 GLN A N 1
ATOM 762 C CA . GLN A 1 94 ? 9.352 -1.135 14.377 1.00 54.41 94 GLN A CA 1
ATOM 763 C C . GLN A 1 94 ? 9.850 -2.196 13.405 1.00 54.41 94 GLN A C 1
ATOM 765 O O . GLN A 1 94 ? 10.418 -3.209 13.817 1.00 54.41 94 GLN A O 1
ATOM 770 N N . ILE A 1 95 ? 9.736 -1.919 12.112 1.00 56.66 95 ILE A N 1
ATOM 771 C CA . ILE A 1 95 ? 10.448 -2.677 11.092 1.00 56.66 95 ILE A CA 1
ATOM 772 C C . ILE A 1 95 ? 11.807 -1.993 10.937 1.00 56.66 95 ILE A C 1
ATOM 774 O O . ILE A 1 95 ? 11.905 -0.800 10.648 1.00 56.66 95 ILE A O 1
ATOM 778 N N . GLY A 1 96 ? 12.885 -2.714 11.241 1.00 51.62 96 GLY A N 1
ATOM 779 C CA . GLY A 1 96 ? 14.237 -2.185 11.063 1.00 51.62 96 GLY A CA 1
ATOM 780 C C . GLY A 1 96 ? 14.526 -1.954 9.578 1.00 51.62 96 GLY A C 1
ATOM 781 O O . GLY A 1 96 ? 14.252 -2.836 8.768 1.00 51.62 96 GLY A O 1
ATOM 782 N N . SER A 1 97 ? 15.081 -0.793 9.218 1.00 59.91 97 SER A N 1
ATOM 783 C CA . SER A 1 97 ? 15.679 -0.585 7.892 1.00 59.91 97 SER A CA 1
ATOM 784 C C . SER A 1 97 ? 17.180 -0.877 7.904 1.00 59.91 97 SER A C 1
ATOM 786 O O . SER A 1 97 ? 17.843 -0.738 8.936 1.00 59.91 97 SER A O 1
ATOM 788 N N . ASP A 1 98 ? 17.735 -1.194 6.732 1.00 49.78 98 ASP A N 1
ATOM 789 C CA . ASP A 1 98 ? 19.172 -1.438 6.527 1.00 49.78 98 ASP A CA 1
ATOM 790 C C . ASP A 1 98 ? 20.064 -0.232 6.901 1.00 49.78 98 ASP A C 1
ATOM 792 O O . ASP A 1 98 ? 21.262 -0.393 7.126 1.00 49.78 98 ASP A O 1
ATOM 796 N N . ASN A 1 99 ? 19.484 0.969 7.035 1.00 54.28 99 ASN A N 1
ATOM 797 C CA . ASN A 1 99 ? 20.198 2.212 7.347 1.00 54.28 99 ASN A CA 1
ATOM 798 C C . ASN A 1 99 ? 20.047 2.665 8.813 1.00 54.28 99 ASN A C 1
ATOM 800 O O . ASN A 1 99 ? 20.508 3.748 9.171 1.00 54.28 99 ASN A O 1
ATOM 804 N N . GLY A 1 100 ? 19.393 1.869 9.667 1.00 52.94 100 GLY A N 1
ATOM 805 C CA . GLY A 1 100 ? 19.181 2.203 11.080 1.00 52.94 100 GLY A CA 1
ATOM 806 C C . GLY A 1 100 ? 18.051 3.206 11.345 1.00 52.94 100 GLY A C 1
ATOM 807 O O . GLY A 1 100 ? 17.794 3.531 12.505 1.00 52.94 100 GLY A O 1
ATOM 808 N N . GLU A 1 101 ? 17.341 3.668 10.310 1.00 56.06 101 GLU A N 1
ATOM 809 C CA . GLU A 1 101 ? 16.081 4.390 10.492 1.00 56.06 101 GLU A CA 1
ATOM 810 C C . GLU A 1 101 ? 15.006 3.408 10.961 1.00 56.06 101 GLU A C 1
ATOM 812 O O . GLU A 1 101 ? 14.813 2.340 10.368 1.00 56.06 101 GLU A O 1
ATOM 817 N N . LYS A 1 102 ? 14.315 3.776 12.043 1.00 57.81 102 LYS A N 1
ATOM 818 C CA . LYS A 1 102 ? 13.124 3.069 12.504 1.00 57.81 102 LYS A CA 1
ATOM 819 C C . LYS A 1 102 ? 12.008 3.340 11.508 1.00 57.81 102 LYS A C 1
ATOM 821 O O . LYS A 1 102 ? 11.572 4.481 11.391 1.00 57.81 102 LYS A O 1
ATOM 826 N N . VAL A 1 103 ? 11.562 2.299 10.817 1.00 64.50 103 VAL A N 1
ATOM 827 C CA . VAL A 1 103 ? 10.414 2.378 9.922 1.00 64.50 103 VAL A CA 1
ATOM 828 C C . VAL A 1 103 ? 9.197 1.887 10.692 1.00 64.50 103 VAL A C 1
ATOM 830 O O . VAL A 1 103 ? 9.138 0.733 11.115 1.00 64.50 103 VAL A O 1
ATOM 833 N N . ILE A 1 104 ? 8.230 2.777 10.885 1.00 66.81 104 ILE A N 1
ATOM 834 C CA . ILE A 1 104 ? 6.881 2.411 11.320 1.00 66.81 104 ILE A CA 1
ATOM 835 C C . ILE A 1 104 ? 6.061 2.341 10.042 1.00 66.81 104 ILE A C 1
ATOM 837 O O . ILE A 1 104 ? 5.872 3.364 9.388 1.00 66.81 104 ILE A O 1
ATOM 841 N N . ALA A 1 105 ? 5.644 1.147 9.635 1.00 69.62 105 ALA A N 1
ATOM 842 C CA . ALA A 1 105 ? 4.893 0.982 8.400 1.00 69.62 105 ALA A CA 1
ATOM 843 C C . ALA A 1 105 ? 3.538 0.345 8.661 1.00 69.62 105 ALA A C 1
ATOM 845 O O . ALA A 1 105 ? 3.430 -0.625 9.408 1.00 69.62 105 ALA A O 1
ATOM 846 N N . ILE A 1 106 ? 2.519 0.875 7.995 1.00 77.56 106 ILE A N 1
ATOM 847 C CA . ILE A 1 106 ? 1.168 0.333 8.076 1.00 77.56 106 ILE A CA 1
ATOM 848 C C . ILE A 1 106 ? 1.068 -0.870 7.130 1.00 77.56 106 ILE A C 1
ATOM 850 O O . ILE A 1 106 ? 1.381 -0.725 5.942 1.00 77.56 106 ILE A O 1
ATOM 854 N N . PRO A 1 107 ? 0.671 -2.061 7.612 1.00 75.88 107 PRO A N 1
ATOM 855 C CA . PRO A 1 107 ? 0.381 -3.191 6.747 1.00 75.88 107 PRO A CA 1
ATOM 856 C C . PRO A 1 107 ? -0.866 -2.896 5.913 1.00 75.88 107 PRO A C 1
ATOM 858 O O . PRO A 1 107 ? -1.913 -2.527 6.440 1.00 75.88 107 PRO A O 1
ATOM 861 N N . VAL A 1 108 ? -0.739 -3.080 4.604 1.00 79.06 108 VAL A N 1
ATOM 862 C CA . VAL A 1 108 ? -1.800 -2.845 3.631 1.00 79.06 108 VAL A CA 1
ATOM 863 C C . VAL A 1 108 ? -1.993 -4.099 2.792 1.00 79.06 108 VAL A C 1
ATOM 865 O O . VAL A 1 108 ? -1.054 -4.613 2.174 1.00 79.06 108 VAL A O 1
ATOM 868 N N . PHE A 1 109 ? -3.229 -4.582 2.755 1.00 77.00 109 PHE A N 1
ATOM 869 C CA . PHE A 1 109 ? -3.616 -5.764 2.002 1.00 77.00 109 PHE A CA 1
ATOM 870 C C . PHE A 1 109 ? -4.374 -5.360 0.739 1.00 77.00 109 PHE A C 1
ATOM 872 O O . PHE A 1 109 ? -5.196 -4.445 0.742 1.00 77.00 109 PHE A O 1
ATOM 879 N N . THR A 1 110 ? -4.085 -6.061 -0.354 1.00 73.62 110 THR A N 1
ATOM 880 C CA . THR A 1 110 ? -4.762 -5.872 -1.653 1.00 73.62 110 THR A CA 1
ATOM 881 C C . THR A 1 110 ? -5.789 -6.969 -1.942 1.00 73.62 110 THR A C 1
ATOM 883 O O . THR A 1 110 ? -6.531 -6.900 -2.924 1.00 73.62 110 THR A O 1
ATOM 886 N N . ASP A 1 111 ? -5.857 -7.973 -1.062 1.00 70.62 111 ASP A N 1
ATOM 887 C CA . ASP A 1 111 ? -6.821 -9.059 -1.103 1.00 70.62 111 ASP A CA 1
ATOM 888 C C . ASP A 1 111 ? -7.323 -9.426 0.308 1.00 70.62 111 ASP A C 1
ATOM 890 O O . ASP A 1 111 ? -6.599 -9.336 1.304 1.00 70.62 111 ASP A O 1
ATOM 894 N N . GLY A 1 112 ? -8.601 -9.804 0.399 1.00 67.75 112 GLY A N 1
ATOM 895 C CA . GLY A 1 112 ? -9.239 -10.131 1.677 1.00 67.75 112 GLY A CA 1
ATOM 896 C C . GLY A 1 112 ? -8.820 -11.492 2.230 1.00 67.75 112 GLY A C 1
ATOM 897 O O . GLY A 1 112 ? -9.099 -11.793 3.386 1.00 67.75 112 GLY A O 1
ATOM 898 N N . PHE A 1 113 ? -8.143 -12.321 1.431 1.00 70.62 113 PHE A N 1
ATOM 899 C CA . PHE A 1 113 ? -7.692 -13.643 1.849 1.00 70.62 113 PHE A CA 1
ATOM 900 C C . PHE A 1 113 ? -6.471 -13.543 2.764 1.00 70.62 113 PHE A C 1
ATOM 902 O O . PHE A 1 113 ? -6.489 -14.105 3.858 1.00 70.62 113 PHE A O 1
ATOM 909 N N . GLU A 1 114 ? -5.443 -12.801 2.353 1.00 68.81 114 GLU A N 1
ATOM 910 C CA . GLU A 1 114 ? -4.270 -12.500 3.170 1.00 68.81 114 GLU A CA 1
ATOM 911 C C . GLU A 1 114 ? -4.678 -11.727 4.420 1.00 68.81 114 GLU A C 1
ATOM 913 O O . GLU A 1 114 ? -4.250 -12.080 5.519 1.00 68.81 114 GLU A O 1
ATOM 918 N N . MET A 1 115 ? -5.594 -10.762 4.292 1.00 73.88 115 MET A N 1
ATOM 919 C CA . MET A 1 115 ? -6.106 -10.073 5.470 1.00 73.88 115 MET A CA 1
ATOM 920 C C . MET A 1 115 ? -6.838 -11.030 6.415 1.00 73.88 115 MET A C 1
ATOM 922 O O . MET A 1 115 ? -6.554 -11.007 7.602 1.00 73.88 115 MET A O 1
ATOM 926 N N . ASN A 1 116 ? -7.725 -11.909 5.938 1.00 73.62 116 ASN A N 1
ATOM 927 C CA . ASN A 1 116 ? -8.468 -12.831 6.807 1.00 73.62 116 ASN A CA 1
ATOM 928 C C . ASN A 1 116 ? -7.568 -13.876 7.496 1.00 73.62 116 ASN A C 1
ATOM 930 O O . ASN A 1 116 ? -7.939 -14.401 8.545 1.00 73.62 116 ASN A O 1
ATOM 934 N N . LYS A 1 117 ? -6.375 -14.172 6.958 1.00 73.12 117 LYS A N 1
ATOM 935 C CA . LYS A 1 117 ? -5.363 -14.966 7.681 1.00 73.12 117 LYS A CA 1
ATOM 936 C C . LYS A 1 117 ? -4.810 -14.222 8.896 1.00 73.12 117 LYS A C 1
ATOM 938 O O . LYS A 1 117 ? -4.520 -14.859 9.906 1.00 73.12 117 LYS A O 1
ATOM 943 N N . CYS A 1 118 ? -4.636 -12.907 8.783 1.00 70.12 118 CYS A N 1
ATOM 944 C CA . CYS A 1 118 ? -4.089 -12.055 9.837 1.00 70.12 118 CYS A CA 1
ATOM 945 C C . CYS A 1 118 ? -5.175 -11.551 10.809 1.00 70.12 118 CYS A C 1
ATOM 947 O O . CYS A 1 118 ? -4.942 -11.495 12.013 1.00 70.12 118 CYS A O 1
ATOM 949 N N . TYR A 1 119 ? -6.368 -11.244 10.295 1.00 70.88 119 TYR A N 1
ATOM 950 C CA . TYR A 1 119 ? -7.495 -10.612 10.985 1.00 70.88 119 TYR A CA 1
ATOM 951 C C . TYR A 1 119 ? -8.822 -11.314 10.624 1.00 70.88 119 TYR A C 1
ATOM 953 O O . TYR A 1 119 ? -9.605 -10.807 9.814 1.00 70.88 119 TYR A O 1
ATOM 961 N N . PRO A 1 120 ? -9.098 -12.502 11.196 1.00 72.81 120 PRO A N 1
ATOM 962 C CA . PRO A 1 120 ? -10.263 -13.297 10.821 1.00 72.81 120 PRO A CA 1
ATOM 963 C C . PRO A 1 120 ? -11.599 -12.582 11.076 1.00 72.81 120 PRO A C 1
ATOM 965 O O . PRO A 1 120 ? -11.874 -12.149 12.196 1.00 72.81 120 PRO A O 1
ATOM 968 N N . GLY A 1 121 ? -12.459 -12.512 10.053 1.00 70.31 121 GLY A N 1
ATOM 969 C CA . GLY A 1 121 ? -13.831 -11.995 10.168 1.00 70.31 121 GLY A CA 1
ATOM 970 C C . GLY A 1 121 ? -13.948 -10.480 10.372 1.00 70.31 121 GLY A C 1
ATOM 971 O O . GLY A 1 121 ? -14.943 -10.025 10.934 1.00 70.31 121 GLY A O 1
ATOM 972 N N . LYS A 1 122 ? -12.934 -9.706 9.968 1.00 66.75 122 LYS A N 1
ATOM 973 C CA . LYS A 1 122 ? -12.878 -8.242 10.134 1.00 66.75 122 LYS A CA 1
ATOM 974 C C . LYS A 1 122 ? -12.831 -7.461 8.816 1.00 66.75 122 LYS A C 1
ATOM 976 O O . LYS A 1 122 ? -12.452 -6.303 8.801 1.00 66.75 122 LYS A O 1
ATOM 981 N N . THR A 1 123 ? -13.209 -8.0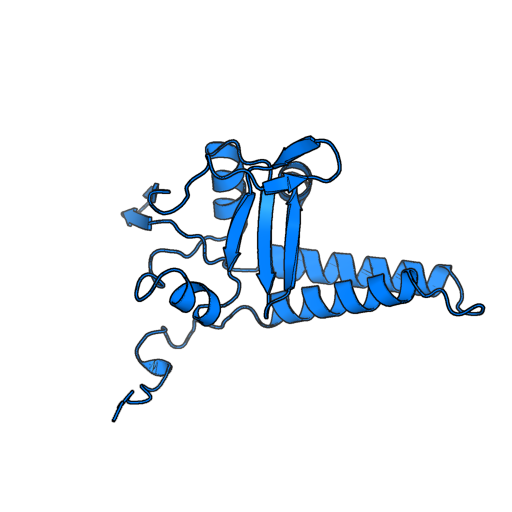95 7.708 1.00 64.94 123 THR A N 1
ATOM 982 C CA . THR A 1 123 ? -12.909 -7.603 6.359 1.00 64.94 123 THR A CA 1
ATOM 983 C C . THR A 1 123 ? -13.692 -6.380 5.900 1.00 64.94 123 THR A C 1
ATOM 985 O O . THR A 1 123 ? -13.140 -5.570 5.164 1.00 64.94 123 THR A O 1
ATOM 988 N N . GLU A 1 124 ? -14.954 -6.244 6.303 1.00 60.41 124 GLU A N 1
ATOM 989 C CA . GLU A 1 124 ? -15.858 -5.222 5.751 1.00 60.41 124 GLU A CA 1
ATOM 990 C C . GLU A 1 124 ? -15.585 -3.811 6.301 1.00 60.41 124 GLU A C 1
ATOM 992 O O . GLU A 1 124 ? -15.759 -2.834 5.581 1.00 60.41 124 GLU A O 1
ATOM 997 N N . ASP A 1 125 ? -15.067 -3.705 7.528 1.00 67.75 125 ASP A N 1
ATOM 998 C CA . ASP A 1 125 ? -14.846 -2.424 8.224 1.00 67.75 125 ASP A CA 1
ATOM 999 C C . ASP A 1 125 ? -13.423 -1.863 8.018 1.00 67.75 125 ASP A C 1
ATOM 1001 O O . ASP A 1 125 ? -12.994 -0.947 8.719 1.00 67.75 125 ASP A O 1
ATOM 1005 N N . MET A 1 126 ? -12.649 -2.456 7.106 1.00 74.31 126 MET A N 1
ATOM 1006 C CA . MET A 1 126 ? -11.201 -2.240 6.959 1.00 74.31 126 MET A CA 1
ATOM 1007 C C . MET A 1 126 ? -10.811 -1.605 5.617 1.00 74.31 126 MET A C 1
ATOM 1009 O O . MET A 1 126 ? -9.631 -1.580 5.273 1.00 74.31 126 MET A O 1
ATOM 1013 N N . LEU A 1 127 ? -11.784 -1.118 4.842 1.00 75.94 127 LEU A N 1
ATOM 1014 C CA . LEU A 1 127 ? -11.557 -0.557 3.509 1.00 75.94 127 LEU A CA 1
ATOM 1015 C C . LEU A 1 127 ? -11.217 0.930 3.552 1.00 75.94 127 LEU A C 1
ATOM 1017 O O . LEU A 1 127 ? -12.001 1.749 4.026 1.00 75.94 127 LEU A O 1
ATOM 1021 N N . CYS A 1 128 ? -10.073 1.271 2.973 1.00 79.00 128 CYS A N 1
ATOM 1022 C CA . CYS A 1 128 ? -9.601 2.632 2.783 1.00 79.00 128 CYS A CA 1
ATOM 1023 C C . CYS A 1 128 ? -9.348 2.893 1.297 1.00 79.00 128 CYS A C 1
ATOM 1025 O O . CYS A 1 128 ? -8.697 2.107 0.611 1.00 79.00 128 CYS A O 1
ATOM 1027 N N . THR A 1 129 ? -9.808 4.031 0.799 1.00 84.56 129 THR A N 1
ATOM 1028 C CA . THR A 1 129 ? -9.339 4.606 -0.466 1.00 84.56 129 THR A CA 1
ATOM 1029 C C . THR A 1 129 ? -7.863 5.001 -0.363 1.00 84.56 129 THR A C 1
ATOM 1031 O O . THR A 1 129 ? -7.286 5.045 0.728 1.00 84.56 129 THR A O 1
ATOM 1034 N N . PHE A 1 130 ? -7.232 5.320 -1.497 1.00 86.81 130 PHE A N 1
ATOM 1035 C CA . PHE A 1 130 ? -5.860 5.834 -1.494 1.00 86.81 130 PHE A CA 1
ATOM 1036 C C . PHE A 1 130 ? -5.711 7.089 -0.620 1.00 86.81 130 PHE A C 1
ATOM 1038 O O . PHE A 1 130 ? -4.804 7.146 0.205 1.00 86.81 130 PHE A O 1
ATOM 1045 N N . ASP A 1 131 ? -6.627 8.052 -0.731 1.00 87.62 131 ASP A N 1
ATOM 1046 C CA . ASP A 1 131 ? -6.555 9.301 0.034 1.00 87.62 131 ASP A CA 1
ATOM 1047 C C . ASP A 1 131 ? -6.727 9.060 1.544 1.00 87.62 131 ASP A C 1
ATOM 1049 O O . ASP A 1 131 ? -5.979 9.613 2.353 1.00 87.62 131 ASP A O 1
ATOM 1053 N N . GLU A 1 132 ? -7.652 8.176 1.938 1.00 87.75 132 GLU A N 1
ATOM 1054 C CA . GLU A 1 132 ? -7.832 7.766 3.340 1.00 87.75 132 GLU A CA 1
ATOM 1055 C C . GLU A 1 132 ? -6.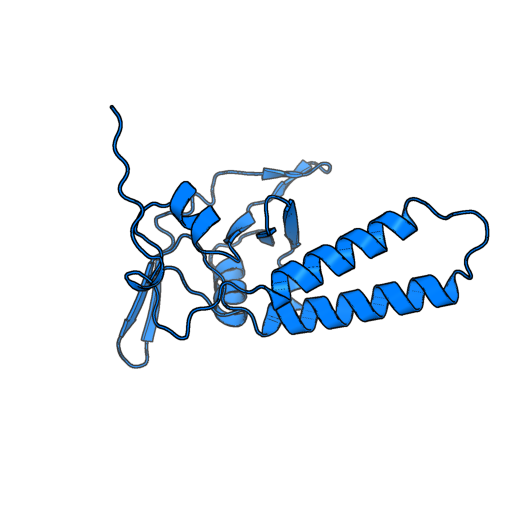595 7.038 3.885 1.00 87.75 132 GLU A C 1
ATOM 1057 O O . GLU A 1 132 ? -6.204 7.250 5.035 1.00 87.75 132 GLU A O 1
ATOM 1062 N N . LEU A 1 133 ? -5.944 6.213 3.058 1.00 87.38 133 LEU A N 1
ATOM 1063 C CA . LEU A 1 133 ? -4.694 5.544 3.411 1.00 87.38 133 LEU A CA 1
ATOM 1064 C C . LEU A 1 133 ? -3.556 6.552 3.616 1.00 87.38 133 LEU A C 1
ATOM 1066 O O . LEU A 1 133 ? -2.817 6.449 4.594 1.00 87.38 133 LEU A O 1
ATOM 1070 N N . VAL A 1 134 ? -3.407 7.533 2.722 1.00 90.88 134 VAL A N 1
ATOM 1071 C CA . VAL A 1 134 ? -2.385 8.586 2.847 1.00 90.88 134 VAL A CA 1
ATOM 1072 C C . VAL A 1 134 ? -2.619 9.399 4.120 1.00 90.88 134 VAL A C 1
ATOM 1074 O O . VAL A 1 134 ? -1.690 9.574 4.911 1.00 90.88 134 VAL A O 1
ATOM 1077 N N . ALA A 1 135 ? -3.860 9.833 4.362 1.00 90.06 135 ALA A N 1
ATOM 1078 C CA . ALA A 1 135 ? -4.231 10.568 5.569 1.00 90.06 135 ALA A CA 1
ATOM 1079 C C . ALA A 1 135 ? -3.913 9.766 6.840 1.00 90.06 135 ALA A C 1
ATOM 1081 O O . ALA A 1 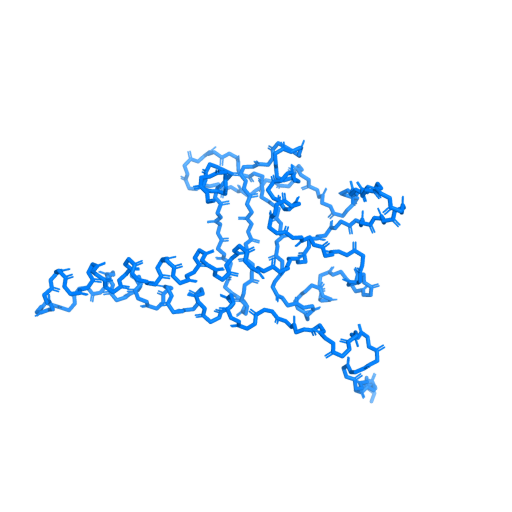135 ? -3.280 10.287 7.756 1.00 90.06 135 ALA A O 1
ATOM 1082 N N . THR A 1 136 ? -4.252 8.476 6.844 1.00 86.38 136 THR A N 1
ATOM 1083 C CA . THR A 1 136 ? -3.956 7.529 7.926 1.00 86.38 136 THR A CA 1
ATOM 1084 C C . THR A 1 136 ? -2.457 7.444 8.237 1.00 86.38 136 THR A C 1
ATOM 1086 O O . THR A 1 136 ? -2.052 7.511 9.398 1.00 86.38 136 THR A O 1
ATOM 1089 N N . VAL A 1 137 ? -1.608 7.306 7.211 1.00 87.44 137 VAL A N 1
ATOM 1090 C CA . VAL A 1 137 ? -0.144 7.227 7.380 1.00 87.44 137 VAL A CA 1
ATOM 1091 C C . VAL A 1 137 ? 0.394 8.494 8.043 1.00 87.44 137 VAL A C 1
ATOM 1093 O O . VAL A 1 137 ? 1.220 8.407 8.955 1.00 87.44 137 VAL A O 1
ATOM 1096 N N . VAL A 1 138 ? -0.090 9.658 7.607 1.00 88.81 138 VAL A N 1
ATOM 1097 C CA . VAL A 1 138 ? 0.318 10.962 8.142 1.00 88.81 138 VAL A CA 1
ATOM 1098 C C . VAL A 1 138 ? -0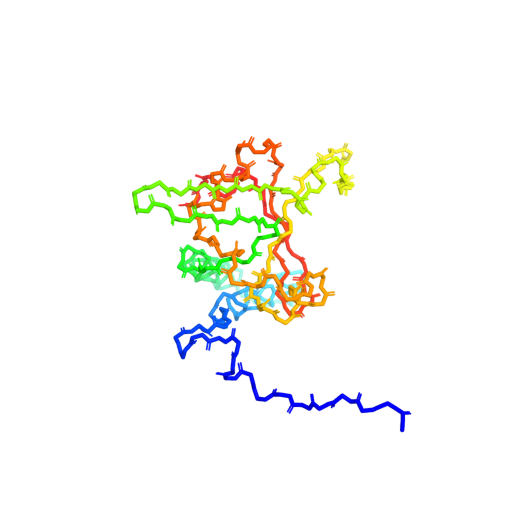.171 11.149 9.578 1.00 88.81 138 VAL A C 1
ATOM 1100 O O . VAL A 1 138 ? 0.620 11.531 10.440 1.00 88.81 138 VAL A O 1
ATOM 1103 N N . GLU A 1 139 ? -1.441 10.850 9.856 1.00 86.56 139 GLU A N 1
ATOM 1104 C CA . GLU A 1 139 ? -2.051 10.994 11.183 1.00 86.56 139 GLU A CA 1
ATOM 1105 C C . GLU A 1 139 ? -1.343 10.133 12.233 1.00 86.56 139 GLU A C 1
ATOM 1107 O O . GLU A 1 139 ? -1.048 10.595 13.336 1.00 86.56 139 GLU A O 1
ATOM 1112 N N . LEU A 1 140 ? -0.996 8.899 11.867 1.00 82.62 140 LEU A N 1
ATOM 1113 C CA . LEU A 1 140 ? -0.282 7.975 12.743 1.00 82.62 140 LEU A CA 1
ATOM 1114 C C . LEU A 1 140 ? 1.215 8.285 12.883 1.00 82.62 140 LEU A C 1
ATOM 1116 O O . LEU A 1 140 ? 1.903 7.625 13.665 1.00 82.62 140 LEU A O 1
ATOM 1120 N N . GLY A 1 141 ? 1.748 9.254 12.130 1.00 82.75 141 GLY A N 1
ATOM 1121 C CA . GLY A 1 141 ? 3.182 9.542 12.093 1.00 82.75 141 GLY A CA 1
ATOM 1122 C C . GLY A 1 141 ? 4.013 8.367 11.565 1.00 82.75 141 GLY A C 1
ATOM 1123 O O . GLY A 1 141 ? 5.182 8.215 11.932 1.00 82.75 141 GLY A O 1
ATOM 1124 N N . ALA A 1 142 ? 3.409 7.515 10.732 1.00 82.19 142 ALA A N 1
ATOM 1125 C CA . ALA A 1 142 ? 4.072 6.366 10.144 1.00 82.19 142 ALA A CA 1
ATOM 1126 C C . ALA A 1 142 ? 5.071 6.810 9.063 1.00 82.19 142 ALA A C 1
ATOM 1128 O O . ALA A 1 142 ? 4.906 7.807 8.364 1.00 82.19 142 ALA A O 1
ATOM 1129 N N . SER A 1 143 ? 6.138 6.036 8.901 1.00 81.38 143 SER A N 1
ATOM 1130 C CA . SER A 1 143 ? 7.163 6.256 7.878 1.00 81.38 143 SER A CA 1
ATOM 1131 C C . SER A 1 143 ? 6.675 5.900 6.470 1.00 81.38 143 SER A C 1
ATOM 1133 O O . SER A 1 143 ? 7.260 6.357 5.485 1.00 81.38 143 SER A O 1
ATOM 1135 N N . GLY A 1 144 ? 5.620 5.088 6.361 1.00 83.12 144 GLY A N 1
ATOM 1136 C CA . GLY A 1 144 ? 5.049 4.641 5.097 1.00 83.12 144 GLY A CA 1
ATOM 1137 C C . GLY A 1 144 ? 4.114 3.445 5.262 1.00 83.12 144 GLY A C 1
ATOM 1138 O O . GLY A 1 144 ? 3.575 3.199 6.341 1.00 83.12 144 GLY A O 1
ATOM 1139 N N . ILE A 1 145 ? 3.958 2.674 4.191 1.00 82.88 145 ILE A N 1
ATOM 1140 C CA . ILE A 1 145 ? 3.138 1.458 4.152 1.00 82.88 145 ILE A CA 1
ATOM 1141 C C . ILE A 1 145 ? 3.957 0.263 3.683 1.00 82.88 145 ILE A C 1
ATOM 1143 O O . ILE A 1 145 ? 4.925 0.412 2.935 1.00 82.88 145 ILE A O 1
ATOM 1147 N N . ILE A 1 146 ? 3.533 -0.934 4.077 1.00 79.38 146 ILE A N 1
ATOM 1148 C CA . ILE A 1 146 ? 3.951 -2.181 3.441 1.00 79.38 146 ILE A CA 1
ATOM 1149 C C . ILE A 1 146 ? 2.745 -2.769 2.735 1.00 79.38 146 ILE A C 1
ATOM 1151 O O . ILE A 1 146 ? 1.817 -3.255 3.376 1.00 79.38 146 ILE A O 1
ATOM 1155 N N . ILE A 1 147 ? 2.788 -2.758 1.406 1.00 78.62 147 ILE A N 1
ATOM 1156 C CA . ILE A 1 147 ? 1.784 -3.414 0.578 1.00 78.62 147 ILE A CA 1
ATOM 1157 C C . ILE A 1 147 ? 2.195 -4.869 0.406 1.00 78.62 147 ILE A C 1
ATOM 1159 O O . ILE A 1 147 ? 3.282 -5.144 -0.108 1.00 78.62 147 ILE A O 1
ATOM 1163 N N . ASN A 1 148 ? 1.324 -5.795 0.800 1.00 70.62 148 ASN A N 1
ATOM 1164 C CA . ASN A 1 148 ? 1.478 -7.204 0.464 1.00 70.62 148 ASN A CA 1
ATOM 1165 C C . ASN A 1 148 ? 0.546 -7.565 -0.698 1.00 70.62 148 ASN A C 1
ATOM 1167 O O . ASN A 1 148 ? -0.679 -7.447 -0.601 1.00 70.62 148 ASN A O 1
ATOM 1171 N N . ALA A 1 149 ? 1.143 -7.996 -1.806 1.00 66.81 149 ALA A N 1
ATOM 1172 C CA . ALA A 1 149 ? 0.428 -8.517 -2.961 1.00 66.81 149 ALA A CA 1
ATOM 1173 C C . ALA A 1 149 ? 0.927 -9.933 -3.263 1.00 66.81 149 ALA A C 1
ATOM 1175 O O . ALA A 1 149 ? 2.075 -10.119 -3.673 1.00 66.81 149 ALA A O 1
ATOM 1176 N N . LEU A 1 150 ? 0.058 -10.933 -3.070 1.00 66.06 150 LEU A N 1
ATOM 1177 C CA . LEU A 1 150 ? 0.333 -12.343 -3.386 1.00 66.06 150 LEU A CA 1
ATOM 1178 C C . LEU A 1 150 ? 1.636 -12.880 -2.755 1.00 66.06 150 LEU A C 1
ATOM 1180 O O . LEU A 1 150 ? 2.380 -13.637 -3.381 1.00 66.06 150 LEU A O 1
ATOM 1184 N N . GLY A 1 151 ? 1.936 -12.469 -1.519 1.00 61.12 151 GLY A N 1
ATOM 1185 C CA . GLY A 1 151 ? 3.125 -12.901 -0.780 1.00 61.12 151 GLY A CA 1
ATOM 1186 C C . GLY A 1 151 ? 4.401 -12.115 -1.097 1.00 61.12 151 GLY A C 1
ATOM 1187 O O . GLY A 1 151 ? 5.475 -12.495 -0.629 1.00 61.12 151 GLY A O 1
ATOM 1188 N N . ILE A 1 152 ? 4.311 -11.030 -1.873 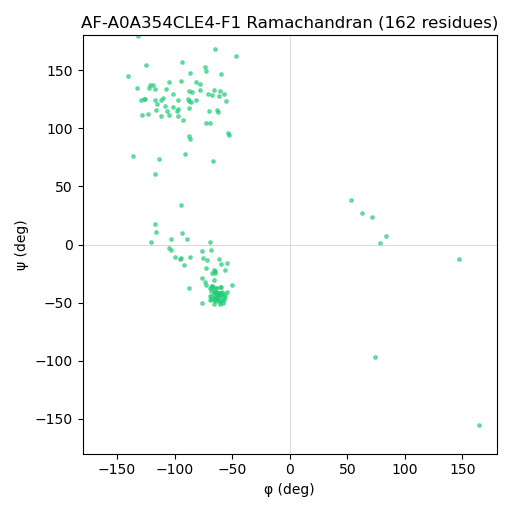1.00 64.31 152 ILE A N 1
ATOM 1189 C CA . ILE A 1 152 ? 5.408 -10.080 -2.080 1.00 64.31 152 ILE A CA 1
ATOM 1190 C C . ILE A 1 152 ? 5.097 -8.799 -1.309 1.00 64.31 152 ILE A C 1
ATOM 1192 O O . ILE A 1 152 ? 4.161 -8.075 -1.647 1.00 64.31 152 ILE A O 1
ATOM 1196 N N . SER A 1 153 ? 5.924 -8.507 -0.305 1.00 71.00 153 SER A N 1
ATOM 1197 C CA . SER A 1 153 ? 5.859 -7.266 0.467 1.00 71.00 153 SER A CA 1
ATOM 1198 C C . SER A 1 153 ? 6.690 -6.167 -0.191 1.00 71.00 153 SER A C 1
ATOM 1200 O O . SER A 1 153 ? 7.857 -6.378 -0.527 1.00 71.00 153 SER A O 1
ATOM 1202 N N . HIS A 1 154 ? 6.109 -4.980 -0.336 1.00 75.25 154 HIS A N 1
ATOM 1203 C CA . HIS A 1 154 ? 6.778 -3.791 -0.850 1.00 75.25 154 HIS A CA 1
ATOM 1204 C C . HIS A 1 154 ? 6.561 -2.607 0.084 1.00 75.25 154 HIS A C 1
ATOM 1206 O O . HIS A 1 154 ? 5.423 -2.249 0.380 1.00 75.25 154 HIS A O 1
ATOM 1212 N N . TYR A 1 155 ? 7.660 -2.002 0.534 1.00 82.25 155 TYR A N 1
ATOM 1213 C CA . TYR A 1 155 ? 7.623 -0.787 1.334 1.00 82.25 155 TYR A CA 1
ATOM 1214 C C . TYR A 1 155 ? 7.527 0.450 0.439 1.00 82.25 155 TYR A C 1
ATOM 1216 O O . TYR A 1 155 ? 8.328 0.608 -0.483 1.00 82.25 155 TYR A O 1
ATOM 1224 N N . MET A 1 156 ? 6.596 1.345 0.759 1.00 84.31 156 MET A N 1
ATOM 1225 C CA . MET A 1 156 ? 6.443 2.643 0.110 1.00 84.31 156 MET A CA 1
ATOM 1226 C C . MET A 1 156 ? 6.455 3.744 1.166 1.00 84.31 156 MET A C 1
ATOM 1228 O O . MET A 1 156 ? 5.683 3.699 2.121 1.00 84.31 156 MET A O 1
ATOM 1232 N N . SER A 1 157 ? 7.352 4.720 1.010 1.00 84.69 157 SER A N 1
ATOM 1233 C CA . SER A 1 157 ? 7.535 5.781 2.006 1.00 84.69 157 SER A CA 1
ATOM 1234 C C . SER A 1 157 ? 6.389 6.792 1.992 1.00 84.69 157 SER A C 1
ATOM 1236 O O . SER A 1 157 ? 5.810 7.045 0.937 1.00 84.69 157 SER A O 1
ATOM 1238 N N . VAL A 1 158 ? 6.131 7.446 3.127 1.00 86.19 158 VAL A N 1
ATOM 1239 C CA . VAL A 1 158 ? 5.157 8.547 3.228 1.00 86.19 158 VAL A CA 1
ATOM 1240 C C . VAL A 1 158 ? 5.446 9.657 2.215 1.00 86.19 158 VAL A C 1
ATOM 1242 O O . VAL A 1 158 ? 4.544 10.081 1.507 1.00 86.19 158 VAL A O 1
ATOM 1245 N N . LYS A 1 159 ? 6.722 10.013 2.007 1.00 87.62 159 LYS A N 1
ATOM 1246 C CA . LYS A 1 159 ? 7.130 11.000 0.990 1.00 87.62 159 LYS A CA 1
ATOM 1247 C C . LYS A 1 159 ? 6.749 10.581 -0.427 1.00 87.62 159 LYS A C 1
ATOM 1249 O O . LYS A 1 159 ? 6.460 11.427 -1.262 1.00 87.62 159 LYS A O 1
ATOM 1254 N N . THR A 1 160 ? 6.828 9.283 -0.717 1.00 87.81 160 THR A N 1
ATOM 1255 C CA . THR A 1 160 ? 6.401 8.739 -2.008 1.00 87.81 160 THR A CA 1
ATOM 1256 C C . THR A 1 160 ? 4.891 8.841 -2.126 1.00 87.81 160 THR A C 1
ATOM 1258 O O . THR A 1 160 ? 4.422 9.345 -3.132 1.00 87.81 160 THR A O 1
ATOM 1261 N N . LEU A 1 161 ? 4.156 8.419 -1.097 1.00 87.31 161 LEU A N 1
ATOM 1262 C CA . LEU A 1 161 ? 2.695 8.458 -1.066 1.00 87.31 161 LEU A CA 1
ATOM 1263 C C . LEU A 1 161 ? 2.146 9.880 -1.249 1.00 87.31 161 LEU A C 1
ATOM 1265 O O . LEU A 1 161 ? 1.299 10.083 -2.105 1.00 87.31 161 LEU A O 1
ATOM 1269 N N . GLU A 1 162 ? 2.680 10.866 -0.525 1.00 88.69 162 GLU A N 1
ATOM 1270 C CA . GLU A 1 162 ? 2.277 12.279 -0.629 1.00 88.69 162 GLU A CA 1
ATOM 1271 C C . GLU A 1 162 ? 2.589 12.910 -1.996 1.00 88.69 162 GLU A C 1
ATOM 1273 O O . GLU A 1 162 ? 1.992 13.918 -2.371 1.00 88.69 162 GLU A O 1
ATOM 1278 N N . ALA A 1 163 ? 3.553 12.354 -2.736 1.00 88.75 163 ALA A N 1
ATOM 1279 C CA . ALA A 1 163 ? 3.944 12.852 -4.052 1.00 88.75 163 ALA A CA 1
ATOM 1280 C C . ALA A 1 163 ? 3.101 12.274 -5.201 1.00 88.75 163 ALA A C 1
ATOM 1282 O O . ALA A 1 163 ? 3.251 12.733 -6.338 1.00 88.75 163 ALA A O 1
ATOM 1283 N N . LEU A 1 164 ? 2.276 11.255 -4.927 1.00 84.56 164 LEU A N 1
ATOM 1284 C CA . LEU A 1 164 ? 1.395 10.623 -5.905 1.00 84.56 164 LEU A CA 1
ATOM 1285 C C . LEU A 1 164 ? 0.061 11.356 -5.948 1.00 84.56 164 LEU A C 1
ATOM 1287 O O . LEU A 1 164 ? -0.167 12.033 -6.975 1.00 84.56 164 LEU A O 1
#

Radius of gyration: 18.07 Å; Cα contacts (8 Å, |Δi|>4): 206; chains: 1; bounding box: 48×48×44 Å